Protein AF-A0A6A4XBB8-F1 (afdb_monomer_lite)

Organism: Amphibalanus amphitrite (NCBI:txid1232801)

Sequence (118 aa):
MPFYLDDILNEKKGPPPALDLSKARMPTKEDFDKVFEKVPDYKIKPGKVRPDEGRVSGALHFRSSRSERQPVQLSYPDPMPASMAGVSLDDLCSTDINWRMLTMARPRGKLEDEFFSK

Secondary structure (DSSP, 8-state):
---SSHHHHS----SPPP---TT----SHHHHHHHHTTS-----------TTS----S-----------------PPPSS-TTTTT--HHHHHTS---GGGT-S---SSHHHHHHH--

Radius of gyration: 30.42 Å; chains: 1; bounding box: 47×85×60 Å

pLDDT: mean 71.47, std 14.2, range [46.25, 90.12]

Foldseek 3Di:
DDDDVVVVPPPPPDDPPPPDCVPPDDPDPVSVVVSVVVDDPPPPDPDPDDPPPPDPPDPDPDDPDPDPCPPPPPPDPDPDDPVCPPDDPVVVVPDPDQVVVVDVDDDPDPVVVVVRRD

Structure (mmCIF, N/CA/C/O backbone):
data_AF-A0A6A4XBB8-F1
#
_entry.id   AF-A0A6A4XBB8-F1
#
loop_
_atom_site.group_PDB
_atom_site.id
_atom_site.type_symbol
_atom_site.label_atom_id
_atom_site.label_alt_id
_atom_site.label_comp_id
_atom_site.label_asym_id
_atom_site.label_entity_id
_atom_site.label_seq_id
_atom_site.pdbx_PDB_ins_code
_atom_site.Cartn_x
_atom_site.Cartn_y
_atom_site.Cartn_z
_atom_site.occupancy
_atom_site.B_iso_or_equiv
_atom_site.auth_seq_id
_atom_site.auth_comp_id
_atom_site.auth_asym_id
_atom_site.auth_atom_id
_atom_site.pdbx_PDB_model_num
ATOM 1 N N . MET A 1 1 ? -16.678 58.610 -15.875 1.00 47.16 1 MET A N 1
ATOM 2 C CA . MET A 1 1 ? -16.767 57.154 -15.644 1.00 47.16 1 MET A CA 1
ATOM 3 C C . MET A 1 1 ? -15.529 56.723 -14.865 1.00 47.16 1 MET A C 1
ATOM 5 O O . MET A 1 1 ? -14.501 56.505 -15.494 1.00 47.16 1 MET A O 1
ATOM 9 N N . PRO A 1 2 ? -15.559 56.736 -13.522 1.00 48.25 2 PRO A N 1
ATOM 10 C CA . PRO A 1 2 ? -14.352 56.641 -12.714 1.00 48.25 2 PRO A CA 1
ATOM 11 C C . PRO A 1 2 ? -14.287 55.297 -11.982 1.00 48.25 2 PRO A C 1
ATOM 13 O O . PRO A 1 2 ? -14.784 55.215 -10.876 1.00 48.25 2 PRO A O 1
ATOM 16 N N . PHE A 1 3 ? -13.685 54.268 -12.582 1.00 46.25 3 PHE A N 1
ATOM 17 C CA . PHE A 1 3 ? -13.173 53.088 -11.862 1.00 46.25 3 PHE A CA 1
ATOM 18 C C . PHE A 1 3 ? -12.044 52.478 -12.699 1.00 46.25 3 PHE A C 1
ATOM 20 O O . PHE A 1 3 ? -12.259 51.544 -13.463 1.00 46.25 3 PHE A O 1
ATOM 27 N N . TYR A 1 4 ? -10.855 53.082 -12.654 1.00 58.38 4 TYR A N 1
ATOM 28 C CA . TYR A 1 4 ? -9.662 52.491 -13.281 1.00 58.38 4 TYR A CA 1
ATOM 29 C C . TYR A 1 4 ? -8.359 52.770 -12.515 1.00 58.38 4 TYR A C 1
ATOM 31 O O . TYR A 1 4 ? -7.292 52.398 -12.985 1.00 58.38 4 TYR A O 1
ATOM 39 N N . LEU A 1 5 ? -8.423 53.406 -11.335 1.00 56.44 5 LEU A N 1
ATOM 40 C CA . LEU A 1 5 ? -7.259 53.556 -10.449 1.00 56.44 5 LEU A CA 1
ATOM 41 C C . LEU A 1 5 ? -7.283 52.578 -9.267 1.00 56.44 5 LE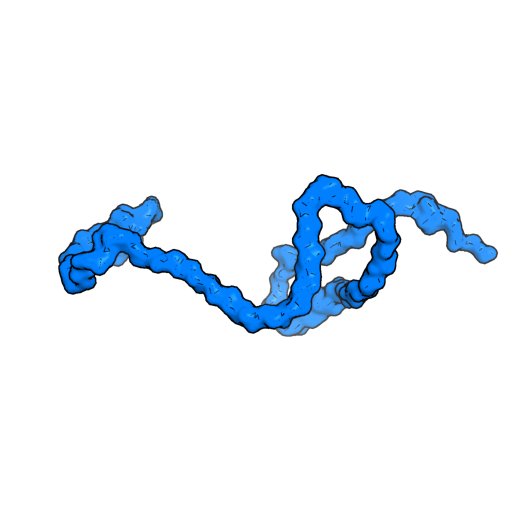U A C 1
ATOM 43 O O . LEU A 1 5 ? -6.222 52.091 -8.884 1.00 56.44 5 LEU A O 1
ATOM 47 N N . ASP A 1 6 ? -8.462 52.222 -8.751 1.00 56.31 6 ASP A N 1
ATOM 48 C CA . ASP A 1 6 ? -8.577 51.293 -7.615 1.00 56.31 6 ASP A CA 1
ATOM 49 C C . ASP A 1 6 ? -8.141 49.860 -7.968 1.00 56.31 6 ASP A C 1
ATOM 51 O O . ASP A 1 6 ? -7.604 49.151 -7.122 1.00 56.31 6 ASP A O 1
ATOM 55 N N . ASP A 1 7 ? -8.284 49.448 -9.233 1.00 54.72 7 ASP A N 1
ATOM 56 C CA . ASP A 1 7 ? -7.804 48.144 -9.722 1.00 54.72 7 ASP A CA 1
ATOM 57 C C . ASP A 1 7 ? -6.280 48.103 -9.941 1.00 54.72 7 ASP A C 1
ATOM 59 O O . ASP A 1 7 ? -5.694 47.021 -9.971 1.00 54.72 7 ASP A O 1
ATOM 63 N N . ILE A 1 8 ? -5.625 49.264 -10.078 1.00 58.12 8 ILE A N 1
ATOM 64 C CA . ILE A 1 8 ? -4.167 49.377 -10.279 1.00 58.12 8 ILE A CA 1
ATOM 65 C C . ILE A 1 8 ? -3.439 49.495 -8.931 1.00 58.12 8 ILE A C 1
ATOM 67 O O . ILE A 1 8 ? -2.315 49.014 -8.793 1.00 58.12 8 ILE A O 1
ATOM 71 N N . LEU A 1 9 ? -4.080 50.113 -7.934 1.00 57.94 9 LEU A N 1
ATOM 72 C CA . LEU A 1 9 ? -3.534 50.313 -6.587 1.00 57.94 9 LEU A CA 1
ATOM 73 C C . LEU A 1 9 ? -3.749 49.124 -5.643 1.00 57.94 9 LEU A C 1
ATOM 75 O O . LEU A 1 9 ? -3.157 49.099 -4.565 1.00 57.94 9 LEU A O 1
ATOM 79 N N . ASN A 1 10 ? -4.565 48.137 -6.019 1.00 55.91 10 ASN A N 1
ATOM 80 C CA . ASN A 1 10 ? -4.750 46.948 -5.198 1.00 55.91 10 ASN A CA 1
ATOM 81 C C . ASN A 1 10 ? -3.532 46.030 -5.371 1.00 55.91 10 ASN A C 1
ATOM 83 O O . ASN A 1 10 ? -3.418 45.299 -6.360 1.00 55.91 10 ASN A O 1
ATOM 87 N N . GLU A 1 11 ? -2.590 46.138 -4.430 1.00 59.06 11 GLU A N 1
ATOM 88 C CA . GLU A 1 11 ? -1.406 45.292 -4.307 1.00 59.06 11 GLU A CA 1
ATOM 89 C C . GLU A 1 11 ? -1.746 43.854 -4.677 1.00 59.06 11 GLU A C 1
ATOM 91 O O . GLU A 1 11 ? -2.651 43.271 -4.082 1.00 59.06 11 GLU A O 1
ATOM 96 N N . LYS A 1 12 ? -1.039 43.33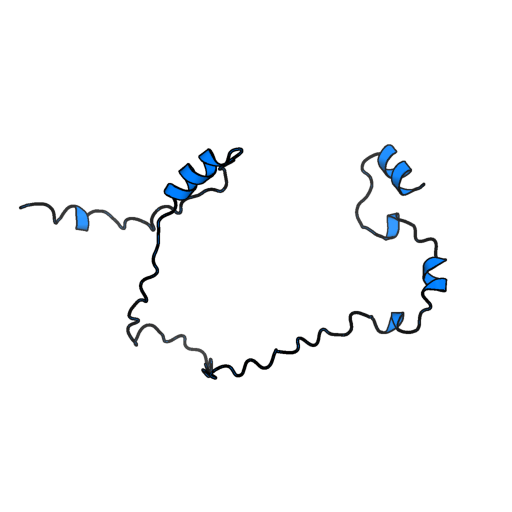4 -5.695 1.00 56.31 12 LYS A N 1
ATOM 97 C CA . LYS A 1 12 ? -0.970 41.925 -6.104 1.00 56.31 12 LYS A CA 1
ATOM 98 C C . LYS A 1 12 ? -2.029 41.088 -5.393 1.00 56.31 12 LYS A C 1
ATOM 100 O O . LYS A 1 12 ? -1.727 40.525 -4.340 1.00 56.31 12 LYS A O 1
ATOM 105 N N . LYS A 1 13 ? -3.246 40.995 -5.956 1.00 56.00 13 LYS A N 1
ATOM 106 C CA . LYS A 1 13 ? -4.181 39.937 -5.554 1.00 56.00 13 LYS A CA 1
ATOM 107 C C . LYS A 1 13 ? -3.367 38.653 -5.610 1.00 56.00 13 LYS A C 1
ATOM 109 O O . LYS A 1 13 ? -2.978 38.217 -6.696 1.00 56.00 13 LYS A O 1
ATOM 114 N N . GLY A 1 14 ? -2.999 38.150 -4.431 1.00 57.34 14 GLY A N 1
ATOM 115 C CA . GLY A 1 14 ? -2.224 36.933 -4.305 1.00 57.34 14 GLY A CA 1
ATOM 116 C C . GLY A 1 14 ? -2.934 35.837 -5.090 1.00 57.34 14 GLY A C 1
ATOM 117 O O . GLY A 1 14 ? -4.138 35.973 -5.353 1.00 57.34 14 GLY A O 1
ATOM 118 N N . PRO A 1 15 ? -2.214 34.780 -5.507 1.00 54.75 15 PRO A N 1
ATOM 119 C CA . PRO A 1 15 ? -2.850 33.652 -6.173 1.00 54.75 15 PRO A CA 1
ATOM 120 C C . PRO A 1 15 ? -4.137 33.315 -5.410 1.00 54.75 15 PRO A C 1
ATOM 122 O O . PRO A 1 15 ? -4.078 33.268 -4.175 1.00 54.75 15 PRO A O 1
ATOM 125 N N . PRO A 1 16 ? -5.292 33.223 -6.104 1.00 59.78 16 PRO A N 1
ATOM 126 C CA . PRO A 1 16 ? -6.581 33.075 -5.443 1.00 59.78 16 PRO A CA 1
ATOM 127 C C . PRO A 1 16 ? -6.436 31.967 -4.404 1.00 59.78 16 PRO A C 1
ATOM 129 O O . PRO A 1 16 ? -5.855 30.931 -4.747 1.00 59.78 16 PRO A O 1
ATOM 132 N N . PRO A 1 17 ? -6.845 32.207 -3.142 1.00 66.81 17 PRO A N 1
ATOM 133 C CA . PRO A 1 17 ? -6.605 31.263 -2.064 1.00 66.81 17 PRO A CA 1
ATOM 134 C C . PRO A 1 17 ? -7.104 29.906 -2.537 1.00 66.81 17 PRO A C 1
ATOM 136 O O . PRO A 1 17 ? -8.276 29.765 -2.891 1.00 66.81 17 PRO A O 1
ATOM 139 N N . ALA A 1 18 ? -6.180 28.949 -2.654 1.00 68.62 18 ALA A N 1
ATOM 140 C CA . ALA A 1 18 ? -6.523 27.617 -3.111 1.00 68.62 18 ALA A CA 1
ATOM 141 C C . ALA A 1 18 ? -7.650 27.108 -2.212 1.00 68.62 18 ALA A C 1
ATOM 143 O O . ALA A 1 18 ? -7.565 27.240 -0.989 1.00 68.62 18 ALA A O 1
ATOM 144 N N . LEU A 1 19 ? -8.723 26.595 -2.816 1.00 76.56 19 LEU A N 1
ATOM 145 C CA . LEU A 1 19 ? -9.835 26.042 -2.058 1.00 76.56 19 LEU A CA 1
ATOM 146 C C . LEU A 1 19 ? -9.308 24.854 -1.240 1.00 76.56 19 LEU A C 1
ATOM 148 O O . LEU A 1 19 ? -9.077 23.774 -1.781 1.00 76.56 19 LEU A O 1
ATOM 152 N N . ASP A 1 20 ? -9.072 25.079 0.051 1.00 79.69 20 ASP A N 1
ATOM 153 C CA . ASP A 1 20 ? -8.548 24.066 0.961 1.00 79.69 20 ASP A CA 1
ATOM 154 C C . ASP A 1 20 ? -9.698 23.212 1.502 1.00 79.69 20 ASP A C 1
ATOM 156 O O . ASP A 1 20 ? -10.498 23.645 2.334 1.00 79.69 20 ASP A O 1
ATOM 160 N N . LEU A 1 21 ? -9.779 21.979 1.002 1.00 80.25 21 LEU A N 1
ATOM 161 C CA . LEU A 1 21 ? -10.783 20.991 1.394 1.00 80.25 21 LEU A CA 1
ATOM 162 C C . LEU A 1 21 ? -10.258 19.985 2.432 1.00 80.25 21 LEU A C 1
ATOM 164 O O . LEU A 1 21 ? -10.976 19.053 2.787 1.00 80.25 21 LEU A O 1
ATOM 168 N N . SER A 1 22 ? -9.036 20.158 2.953 1.00 78.38 22 SER A N 1
ATOM 169 C CA . SER A 1 22 ? -8.367 19.178 3.833 1.00 78.38 22 SER A CA 1
ATO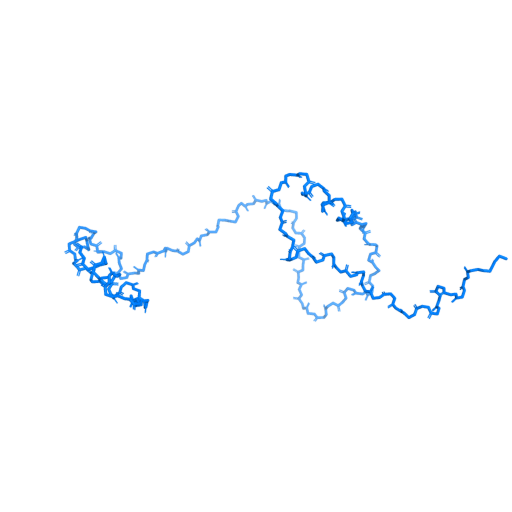M 170 C C . SER A 1 22 ? -9.130 18.849 5.123 1.00 78.38 22 SER A C 1
ATOM 172 O O . SER A 1 22 ? -8.981 17.760 5.674 1.00 78.38 22 SER A O 1
ATOM 174 N N . LYS A 1 23 ? -9.970 19.773 5.601 1.00 79.75 23 LYS A N 1
ATOM 175 C CA . LYS A 1 23 ? -10.786 19.619 6.819 1.00 79.75 23 LYS A CA 1
ATOM 176 C C . LYS A 1 23 ? -12.263 19.323 6.533 1.00 79.75 23 LYS A C 1
ATOM 178 O O . LYS A 1 23 ? -13.044 19.198 7.476 1.00 79.75 23 LYS A O 1
ATOM 183 N N . ALA A 1 24 ? -12.668 19.234 5.265 1.00 77.38 24 ALA A N 1
ATOM 184 C CA . ALA A 1 24 ? -14.058 18.989 4.898 1.00 77.38 24 ALA A CA 1
ATOM 185 C C . ALA A 1 24 ? -14.412 17.507 5.101 1.00 77.38 24 ALA A C 1
ATOM 187 O O . ALA A 1 24 ? -13.803 16.618 4.509 1.00 77.38 24 ALA A O 1
ATOM 188 N N . ARG A 1 25 ? -15.415 17.232 5.941 1.00 75.69 25 ARG A N 1
ATOM 189 C CA . ARG A 1 25 ? -15.953 15.885 6.173 1.00 75.69 25 ARG A CA 1
ATOM 190 C C . ARG A 1 25 ? -17.356 15.827 5.579 1.00 75.69 25 ARG A C 1
ATOM 192 O O . ARG A 1 25 ? -18.209 16.602 5.995 1.00 75.69 25 ARG A O 1
ATOM 199 N N . MET A 1 26 ? -17.582 14.941 4.611 1.00 79.12 26 MET A N 1
ATOM 200 C CA . MET A 1 26 ? -18.837 14.887 3.851 1.00 79.12 26 MET A CA 1
ATOM 201 C C . MET A 1 26 ? -19.491 13.512 4.010 1.00 79.12 26 MET A C 1
ATOM 203 O O . MET A 1 26 ? -19.067 12.563 3.353 1.00 79.12 26 MET A O 1
ATOM 207 N N . PRO A 1 27 ? -20.457 13.365 4.934 1.00 80.12 27 PRO A N 1
ATOM 208 C CA . PRO A 1 27 ? -21.121 12.089 5.178 1.00 80.12 27 PRO A CA 1
ATOM 209 C C . PRO A 1 27 ? -22.244 11.793 4.174 1.00 80.12 27 PRO A C 1
ATOM 211 O O . PRO A 1 27 ? -22.583 10.628 3.984 1.00 80.12 27 PRO A O 1
ATOM 214 N N . THR A 1 28 ? -22.821 12.814 3.532 1.00 87.94 28 THR A N 1
ATOM 215 C CA . THR A 1 28 ? -23.941 12.656 2.593 1.00 87.94 28 THR A CA 1
ATOM 216 C C . THR A 1 28 ? -23.589 13.158 1.192 1.00 87.94 28 THR A C 1
ATOM 218 O O . THR A 1 28 ? -22.713 14.004 1.012 1.00 87.94 28 THR A O 1
ATOM 221 N N . LYS A 1 29 ? -24.279 12.630 0.174 1.00 86.12 29 LYS A N 1
ATOM 222 C CA . LYS A 1 29 ? -24.067 13.002 -1.235 1.00 86.12 29 LYS A CA 1
ATOM 223 C C . LYS A 1 29 ? -24.441 14.464 -1.519 1.00 86.12 29 LYS A C 1
ATOM 225 O O . LYS A 1 29 ? -23.796 15.121 -2.322 1.00 86.12 29 LYS A O 1
ATOM 230 N N . GLU A 1 30 ? -25.427 14.985 -0.804 1.00 86.12 30 GLU A N 1
ATOM 231 C CA . GLU A 1 30 ? -25.863 16.380 -0.910 1.00 86.12 30 GLU A CA 1
ATOM 232 C C . GLU A 1 30 ? -24.802 17.358 -0.390 1.00 86.12 30 GLU A C 1
ATOM 234 O O . GLU A 1 30 ? -24.673 18.470 -0.900 1.00 86.12 30 GLU A O 1
ATOM 239 N N . ASP A 1 31 ? -24.015 16.948 0.609 1.00 83.06 31 ASP A N 1
ATOM 240 C CA . ASP A 1 31 ? -22.887 17.744 1.096 1.00 83.06 31 ASP A CA 1
ATOM 241 C C . ASP A 1 31 ? -21.748 17.780 0.070 1.00 83.06 31 ASP A C 1
ATOM 243 O O . ASP A 1 31 ? -21.106 18.820 -0.094 1.00 83.06 31 ASP A O 1
ATOM 247 N N . PHE A 1 32 ? -21.546 16.677 -0.663 1.00 86.75 32 PHE A N 1
ATOM 248 C CA . PHE A 1 32 ? -20.574 16.602 -1.752 1.00 86.75 32 PHE A CA 1
ATOM 249 C C . PHE A 1 32 ? -20.892 17.587 -2.874 1.00 86.75 32 PHE A C 1
ATOM 251 O O . PHE A 1 32 ? -20.013 18.363 -3.253 1.00 86.75 32 PHE A O 1
ATOM 258 N N . ASP A 1 33 ? -22.138 17.615 -3.347 1.00 86.94 33 ASP A N 1
ATOM 259 C CA . ASP A 1 33 ? -22.539 18.487 -4.455 1.00 86.94 33 ASP A CA 1
ATOM 260 C C . ASP A 1 33 ? -22.344 19.976 -4.098 1.00 86.94 33 ASP A C 1
ATOM 262 O O . ASP A 1 33 ? -21.776 20.737 -4.881 1.00 86.94 33 ASP A O 1
ATOM 266 N N . LYS A 1 34 ? -22.656 20.380 -2.857 1.00 84.50 34 LYS A N 1
ATOM 267 C CA . LYS A 1 34 ? -22.442 21.759 -2.360 1.00 84.50 34 LYS A CA 1
ATOM 268 C C . LYS A 1 34 ? -20.972 22.176 -2.278 1.00 84.50 34 LYS A C 1
ATOM 270 O O . LYS A 1 34 ? -20.654 23.363 -2.363 1.00 84.50 34 LYS A O 1
ATOM 275 N N . VAL A 1 35 ? -20.066 21.237 -2.004 1.00 85.06 35 VAL A N 1
ATOM 276 C CA . VAL A 1 35 ? -18.620 21.513 -1.984 1.00 85.06 35 VAL A CA 1
ATOM 277 C C . VAL A 1 35 ? -18.057 21.494 -3.397 1.00 85.06 35 VAL A C 1
ATOM 279 O O . VAL A 1 35 ? -17.198 22.314 -3.715 1.00 85.06 35 VAL A O 1
ATOM 282 N N . PHE A 1 36 ? -18.574 20.615 -4.251 1.00 83.31 36 PHE A N 1
ATOM 283 C CA . PHE A 1 36 ? -18.197 20.528 -5.652 1.00 83.31 36 PHE A CA 1
ATOM 284 C C . PHE A 1 36 ? -18.546 21.808 -6.421 1.00 83.31 36 PHE A C 1
ATOM 286 O O . PHE A 1 36 ? -17.714 22.305 -7.170 1.00 83.31 36 PHE A O 1
ATOM 293 N N . GLU A 1 37 ? -19.695 22.429 -6.145 1.00 84.75 37 GLU A N 1
ATOM 294 C CA . GLU A 1 37 ? -20.075 23.737 -6.710 1.00 84.75 37 GLU A CA 1
ATOM 295 C C . GLU A 1 37 ? -19.094 24.874 -6.376 1.00 84.75 37 GLU A C 1
ATOM 297 O O . GLU A 1 37 ? -19.029 25.876 -7.089 1.00 84.75 37 GLU A O 1
ATOM 302 N N . LYS A 1 38 ? -18.311 24.742 -5.296 1.00 81.06 38 LYS A N 1
ATOM 303 C CA . LYS A 1 38 ? -17.286 25.731 -4.922 1.00 81.06 38 LYS A CA 1
ATOM 304 C C . LYS A 1 38 ? -15.988 25.553 -5.702 1.00 81.06 38 LYS A C 1
ATOM 306 O O . LYS A 1 38 ? -15.143 26.449 -5.661 1.00 81.06 38 LYS A O 1
ATOM 311 N N . VAL A 1 39 ? -15.797 24.412 -6.367 1.00 80.12 39 VAL A N 1
ATOM 312 C CA . VAL A 1 39 ? -14.604 24.136 -7.167 1.00 80.12 39 VAL A CA 1
ATOM 313 C C . VAL A 1 39 ? -14.681 24.973 -8.447 1.00 80.12 39 VAL A C 1
ATOM 315 O O . VAL A 1 39 ? -15.620 24.814 -9.223 1.00 80.12 39 VAL A O 1
ATOM 318 N N . PRO A 1 40 ? -13.718 25.875 -8.704 1.00 76.94 40 PRO A N 1
ATOM 319 C CA . PRO A 1 40 ? -13.751 26.689 -9.911 1.00 76.94 40 PRO A CA 1
ATOM 320 C C . PRO A 1 40 ? -13.506 25.840 -11.166 1.00 76.94 40 PRO A C 1
ATOM 322 O O . PRO A 1 40 ? -12.499 25.134 -11.255 1.00 76.94 40 PRO A O 1
ATOM 325 N N . ASP A 1 41 ? -14.364 25.988 -12.177 1.00 68.19 41 ASP A N 1
ATOM 326 C CA . ASP A 1 41 ? -14.201 25.360 -13.494 1.00 68.19 41 ASP A CA 1
ATOM 327 C C . ASP A 1 41 ? -13.072 26.029 -14.302 1.00 68.19 41 ASP A C 1
ATOM 329 O O . ASP A 1 41 ? -13.296 26.816 -15.231 1.00 68.19 41 ASP A O 1
ATOM 333 N N . TYR A 1 42 ? -11.814 25.722 -13.974 1.00 62.25 42 TYR A N 1
ATOM 334 C CA . TYR A 1 42 ? -10.676 26.157 -14.784 1.00 62.25 42 TYR A CA 1
ATOM 335 C C . TYR A 1 42 ? -10.588 25.332 -16.071 1.00 62.25 42 TYR A C 1
ATOM 337 O O . TYR A 1 42 ? -9.870 24.338 -16.176 1.00 62.25 42 TYR A O 1
ATOM 345 N N . LYS A 1 43 ? -11.276 25.802 -17.115 1.00 60.16 43 LYS A N 1
ATOM 346 C CA . LYS A 1 43 ? -10.962 25.415 -18.494 1.00 60.16 43 LYS A CA 1
ATOM 347 C C . LYS A 1 43 ? -9.595 26.000 -18.831 1.00 60.16 43 LYS A C 1
ATOM 349 O O . LYS A 1 43 ? -9.490 27.188 -19.137 1.00 60.16 43 LYS A O 1
ATOM 354 N N . ILE A 1 44 ? -8.549 25.178 -18.733 1.00 65.38 44 ILE A N 1
ATOM 355 C CA . ILE A 1 44 ? -7.181 25.544 -19.111 1.00 65.38 44 ILE A CA 1
ATOM 356 C C . ILE A 1 44 ? -7.222 26.036 -20.561 1.00 65.38 44 ILE A C 1
ATOM 358 O O . ILE A 1 44 ? -7.341 25.250 -21.500 1.00 65.38 44 ILE A O 1
ATOM 362 N N . LYS A 1 45 ? -7.166 27.357 -20.752 1.00 63.25 45 LYS A N 1
ATOM 363 C CA . LYS A 1 45 ? -6.983 27.934 -22.080 1.00 63.25 45 LYS A CA 1
ATOM 364 C C . LYS A 1 45 ? -5.530 27.659 -22.461 1.00 63.25 45 LYS A C 1
ATOM 366 O O . LYS A 1 45 ? -4.652 28.054 -21.694 1.00 63.25 45 LYS A O 1
ATOM 371 N N . PRO A 1 46 ? -5.250 26.993 -23.592 1.00 59.41 46 PRO A N 1
ATOM 372 C CA . PRO A 1 46 ? -3.879 26.791 -24.036 1.00 59.41 46 PRO A CA 1
ATOM 373 C C . PRO A 1 46 ? -3.217 28.164 -24.199 1.00 59.41 46 PRO A C 1
ATOM 375 O O . PRO A 1 46 ? -3.596 28.958 -25.061 1.00 59.41 46 PRO A O 1
ATOM 378 N N . GLY A 1 47 ? -2.285 28.477 -23.297 1.00 56.44 47 GLY A N 1
ATOM 379 C CA . GLY A 1 47 ? -1.569 29.744 -23.287 1.00 56.44 47 GLY A CA 1
ATOM 380 C C . GLY A 1 47 ? -0.699 29.858 -24.533 1.00 56.44 47 GLY A C 1
ATOM 381 O O . GLY A 1 47 ? 0.036 28.934 -24.875 1.00 56.44 47 GLY A O 1
ATOM 382 N N . LYS A 1 48 ? -0.782 30.993 -25.230 1.00 60.97 48 LYS A N 1
ATOM 383 C CA . LYS A 1 48 ? 0.097 31.304 -26.360 1.00 60.97 48 LYS A CA 1
ATOM 384 C C . LYS A 1 48 ? 1.482 31.639 -25.797 1.00 60.97 48 LYS A C 1
ATOM 386 O O . LYS A 1 48 ? 1.739 32.777 -25.419 1.00 60.97 48 LYS A O 1
ATOM 391 N N . VAL A 1 49 ? 2.339 30.628 -25.678 1.00 55.56 49 VAL A N 1
ATOM 392 C CA . VAL A 1 49 ? 3.706 30.779 -25.164 1.00 55.56 49 VAL A CA 1
ATOM 393 C C . VAL A 1 49 ? 4.501 31.660 -26.134 1.00 55.56 49 VAL A C 1
ATOM 395 O O . VAL A 1 49 ? 4.592 31.348 -27.323 1.00 55.56 49 VAL A O 1
ATOM 398 N N . ARG A 1 50 ? 5.043 32.787 -25.650 1.00 60.16 50 ARG A N 1
ATOM 399 C CA . ARG A 1 50 ? 5.990 33.605 -26.421 1.00 60.16 50 ARG A CA 1
ATOM 400 C C . ARG A 1 50 ? 7.338 32.869 -26.492 1.00 60.16 50 ARG A C 1
ATOM 402 O O . ARG A 1 50 ? 7.769 32.317 -25.485 1.00 60.16 50 ARG A O 1
ATOM 409 N N . PRO A 1 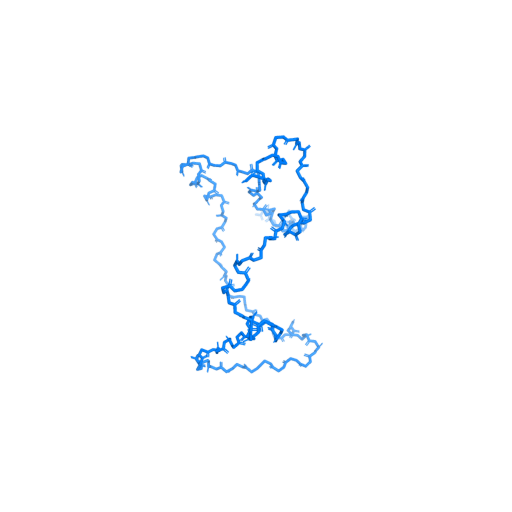51 ? 8.016 32.863 -27.651 1.00 57.22 51 PRO A N 1
ATOM 410 C CA . PRO A 1 51 ? 9.172 31.997 -27.895 1.00 57.22 51 PRO A CA 1
ATOM 411 C C . PRO A 1 51 ? 10.432 32.325 -27.071 1.00 57.22 51 PRO A C 1
ATOM 413 O O . PRO A 1 51 ? 11.365 31.529 -27.087 1.00 57.22 51 PRO A O 1
ATOM 416 N N . ASP A 1 52 ? 10.477 33.450 -26.350 1.00 56.34 52 ASP A N 1
ATOM 417 C CA . ASP A 1 52 ? 11.675 33.886 -25.609 1.00 56.34 52 ASP A CA 1
ATOM 418 C C . ASP A 1 52 ? 11.779 33.349 -24.170 1.00 56.34 52 ASP A C 1
ATOM 420 O O . ASP A 1 52 ? 12.855 33.365 -23.581 1.00 56.34 52 ASP A O 1
ATOM 424 N N . GLU A 1 53 ? 10.696 32.827 -23.590 1.00 49.53 53 GLU A N 1
ATOM 425 C CA . GLU A 1 53 ? 10.663 32.436 -22.166 1.00 49.53 53 GLU A CA 1
ATOM 426 C C . GLU A 1 53 ? 11.015 30.951 -21.931 1.00 49.53 53 GLU A C 1
ATOM 428 O O . GLU A 1 53 ? 11.066 30.472 -20.803 1.00 49.53 53 GLU A O 1
ATOM 433 N N . GLY A 1 54 ? 11.278 30.204 -23.009 1.00 52.78 54 GLY A N 1
ATOM 434 C CA . GLY A 1 54 ? 11.487 28.752 -22.994 1.00 52.78 54 GLY A CA 1
ATOM 435 C C . GLY A 1 54 ? 12.944 28.287 -22.984 1.00 52.78 54 GLY A C 1
ATOM 436 O O . GLY A 1 54 ? 13.201 27.123 -23.291 1.00 52.78 54 GLY A O 1
ATOM 437 N N . ARG A 1 55 ? 13.923 29.152 -22.691 1.00 47.12 55 ARG A N 1
ATOM 438 C CA . ARG A 1 55 ? 15.333 28.731 -22.634 1.00 47.12 55 ARG A CA 1
ATOM 439 C C . ARG A 1 55 ? 15.712 28.245 -21.239 1.00 47.12 55 ARG A C 1
ATOM 441 O O . ARG A 1 55 ? 16.366 28.945 -20.474 1.00 47.12 55 ARG A O 1
ATOM 448 N N . VAL A 1 56 ? 15.372 26.993 -20.946 1.00 47.44 56 VAL A N 1
ATOM 449 C CA . VAL A 1 56 ? 16.128 26.212 -19.961 1.00 47.44 56 VAL A CA 1
ATOM 450 C C . VAL A 1 56 ? 17.462 25.857 -20.618 1.00 47.44 56 VAL A C 1
ATOM 452 O O . VAL A 1 56 ? 17.512 25.076 -21.566 1.00 47.44 56 VAL A O 1
ATOM 455 N N . SER A 1 57 ? 18.544 26.490 -20.164 1.00 51.00 57 SER A N 1
ATOM 456 C CA . SER A 1 57 ? 19.900 26.139 -20.587 1.00 51.00 57 SER A CA 1
ATOM 457 C C . SER A 1 57 ? 20.265 24.781 -19.989 1.00 51.00 57 SER A C 1
ATOM 459 O O . SER A 1 57 ? 20.474 24.647 -18.787 1.00 51.00 57 SER A O 1
ATOM 461 N N . GLY A 1 58 ? 20.278 23.763 -20.839 1.00 50.22 58 GLY A N 1
ATOM 462 C CA . GLY A 1 58 ? 20.622 22.387 -20.508 1.00 50.22 58 GLY A CA 1
ATOM 463 C C . GLY A 1 58 ? 20.213 21.508 -21.679 1.00 50.22 58 GLY A C 1
ATOM 464 O O . GLY A 1 58 ? 19.073 21.581 -22.126 1.00 50.22 58 GLY A O 1
ATOM 465 N N . ALA A 1 59 ? 21.150 20.738 -22.230 1.00 51.94 59 ALA A N 1
ATOM 466 C CA . ALA A 1 59 ? 20.967 19.955 -23.449 1.00 51.94 59 ALA A CA 1
ATOM 467 C C . ALA A 1 59 ? 19.923 18.831 -23.278 1.00 51.94 59 ALA A C 1
ATOM 469 O O . ALA A 1 59 ? 20.263 17.660 -23.132 1.00 51.94 59 ALA A O 1
ATOM 470 N N . LEU A 1 60 ? 18.638 19.177 -23.315 1.00 53.06 60 LEU A N 1
ATOM 471 C CA . LEU A 1 60 ? 17.538 18.226 -23.380 1.00 53.06 60 LEU A CA 1
ATOM 472 C C . LEU A 1 60 ? 17.070 18.126 -24.828 1.00 53.06 60 LEU A C 1
ATOM 474 O O . LEU A 1 60 ? 16.350 18.976 -25.349 1.00 53.06 60 LEU A O 1
ATOM 478 N N . HIS A 1 61 ? 17.505 17.058 -25.486 1.00 51.09 61 HIS A N 1
ATOM 479 C CA . HIS A 1 61 ? 17.032 16.676 -26.807 1.00 51.09 61 HIS A CA 1
ATOM 480 C C . HIS A 1 61 ? 15.585 16.177 -26.699 1.00 51.09 61 HIS A C 1
ATOM 482 O O . HIS A 1 61 ? 15.341 14.979 -26.564 1.00 51.09 61 HIS A O 1
ATOM 488 N N . PHE A 1 62 ? 14.605 17.078 -26.765 1.00 51.91 62 PHE A N 1
ATOM 489 C CA . PHE A 1 62 ? 13.208 16.678 -26.918 1.00 51.91 62 PHE A CA 1
ATOM 490 C C . PHE A 1 62 ? 12.957 16.243 -28.364 1.00 51.91 62 PHE A C 1
ATOM 492 O O . PHE A 1 62 ? 12.693 17.057 -29.247 1.00 51.91 62 PHE A O 1
ATOM 499 N N . ARG A 1 63 ? 13.046 14.932 -28.616 1.00 52.56 63 ARG A N 1
ATOM 500 C CA . ARG A 1 63 ? 12.524 14.325 -29.845 1.00 52.56 63 ARG A CA 1
ATOM 501 C C . ARG A 1 63 ? 11.027 14.087 -29.669 1.00 52.56 63 ARG A C 1
ATOM 503 O O . ARG A 1 63 ? 10.627 13.234 -28.883 1.00 52.56 63 ARG A O 1
ATOM 510 N N . SER A 1 64 ? 10.198 14.803 -30.420 1.00 60.88 64 SER A N 1
ATOM 511 C CA . SER A 1 64 ? 8.790 14.450 -30.599 1.00 60.88 64 SER A CA 1
ATOM 512 C C . SER A 1 64 ? 8.681 13.270 -31.569 1.00 60.88 64 SER A C 1
ATOM 514 O O . SER A 1 64 ? 8.419 13.434 -32.759 1.00 60.88 64 SER A O 1
ATOM 516 N N . SER A 1 65 ? 8.892 12.046 -31.080 1.00 47.03 65 SER A N 1
ATOM 517 C CA . SER A 1 65 ? 8.470 10.869 -31.838 1.00 47.03 65 SER A CA 1
ATOM 518 C C . SER A 1 65 ? 6.958 10.723 -31.685 1.00 47.03 65 SER A C 1
ATOM 520 O O . SER A 1 65 ? 6.424 10.510 -30.597 1.00 47.03 65 SER A O 1
ATOM 522 N N . ARG A 1 66 ? 6.240 10.867 -32.803 1.00 54.22 66 ARG A N 1
ATOM 523 C CA . ARG A 1 66 ? 4.872 10.366 -32.947 1.00 54.22 66 ARG A CA 1
ATOM 524 C C . ARG A 1 66 ? 4.911 8.897 -32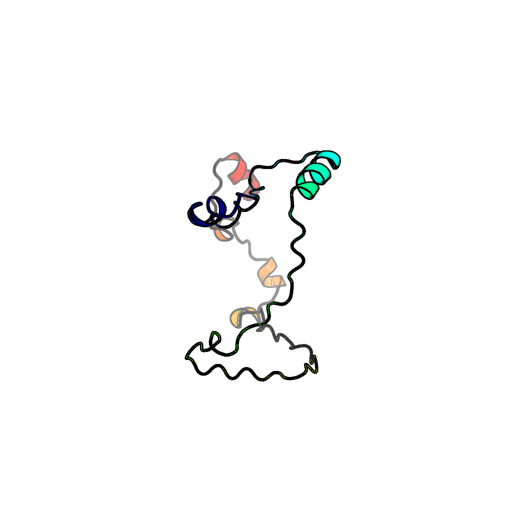.535 1.00 54.22 66 ARG A C 1
ATOM 526 O O . ARG A 1 66 ? 5.498 8.074 -33.224 1.00 54.22 66 ARG A O 1
ATOM 533 N N . SER A 1 67 ? 4.373 8.637 -31.352 1.00 51.31 67 SER A N 1
ATOM 534 C CA . SER A 1 67 ? 4.411 7.357 -30.664 1.00 51.31 67 SER A CA 1
ATOM 535 C C . SER A 1 67 ? 3.772 6.268 -31.529 1.00 51.31 67 SER A C 1
ATOM 537 O O . SER A 1 67 ? 2.552 6.121 -31.556 1.00 51.31 67 SER A O 1
ATOM 539 N N . GLU A 1 68 ? 4.598 5.467 -32.201 1.00 57.16 68 GLU A N 1
ATOM 540 C CA . GLU A 1 68 ? 4.327 4.036 -32.233 1.00 57.16 68 GLU A CA 1
ATOM 541 C C . GLU A 1 68 ? 4.415 3.589 -30.778 1.00 57.16 68 GLU A C 1
ATOM 543 O O . GLU A 1 68 ? 5.489 3.540 -30.177 1.00 57.16 68 GLU A O 1
ATOM 548 N N . ARG A 1 69 ? 3.249 3.385 -30.162 1.00 56.53 69 ARG A N 1
ATOM 549 C CA . ARG A 1 69 ? 3.130 2.766 -28.846 1.00 56.53 69 ARG A CA 1
ATOM 550 C C . ARG A 1 69 ? 3.535 1.303 -28.993 1.00 56.53 69 ARG A C 1
ATOM 552 O O . ARG A 1 69 ? 2.685 0.421 -28.938 1.00 56.53 69 ARG A O 1
ATOM 559 N N . GLN A 1 70 ? 4.823 1.031 -29.191 1.00 59.00 70 GLN A N 1
ATOM 560 C CA . GLN A 1 70 ? 5.334 -0.232 -28.693 1.00 59.00 70 GLN A CA 1
ATOM 561 C C . GLN A 1 70 ? 5.059 -0.201 -27.190 1.00 59.00 70 GLN A C 1
ATOM 563 O O . GLN A 1 70 ? 5.438 0.782 -26.539 1.00 59.00 70 GLN A O 1
ATOM 568 N N . PRO A 1 71 ? 4.325 -1.181 -26.635 1.00 56.69 71 PRO A N 1
ATOM 569 C CA . PRO A 1 71 ? 4.241 -1.293 -25.196 1.00 56.69 71 PRO A CA 1
ATOM 570 C C . PRO A 1 71 ? 5.685 -1.378 -24.731 1.00 56.69 71 PRO A C 1
ATOM 572 O O . PRO A 1 71 ? 6.409 -2.292 -25.124 1.00 56.69 71 PRO A O 1
ATOM 575 N N . VAL A 1 72 ? 6.128 -0.371 -23.979 1.00 61.59 72 VAL A N 1
ATOM 576 C CA . VAL A 1 72 ? 7.387 -0.458 -23.257 1.00 61.59 72 VAL A CA 1
ATOM 577 C C . VAL A 1 72 ? 7.197 -1.685 -22.382 1.00 61.59 72 VAL A C 1
ATOM 579 O O . VAL A 1 72 ? 6.439 -1.638 -21.413 1.00 61.59 72 VAL A O 1
ATOM 582 N N . GLN A 1 73 ? 7.762 -2.817 -22.802 1.00 63.53 73 GLN A N 1
ATOM 583 C CA . GLN A 1 73 ? 7.819 -4.007 -21.980 1.00 63.53 73 GLN A CA 1
ATOM 584 C C . GLN A 1 73 ? 8.697 -3.592 -20.813 1.00 63.53 73 GLN A C 1
ATOM 586 O O . GLN A 1 73 ? 9.922 -3.564 -20.912 1.00 63.53 73 GLN A O 1
ATOM 591 N N . LEU A 1 74 ? 8.049 -3.146 -19.740 1.00 63.53 74 LEU A N 1
ATOM 592 C CA . LEU A 1 74 ? 8.660 -2.989 -18.438 1.00 63.53 74 LEU A CA 1
ATOM 593 C C . LEU A 1 74 ? 9.100 -4.395 -18.043 1.00 63.53 74 LEU A C 1
ATOM 595 O O . LEU A 1 74 ? 8.339 -5.165 -17.465 1.00 63.53 74 LEU A O 1
ATOM 599 N N . SER A 1 75 ? 10.310 -4.756 -18.467 1.00 75.88 75 SER A N 1
ATOM 600 C CA . SER A 1 75 ? 10.989 -5.954 -18.017 1.00 75.88 75 SER A CA 1
ATOM 601 C C . SER A 1 75 ? 11.354 -5.679 -16.574 1.00 75.88 75 SER A C 1
ATOM 603 O O . SER A 1 75 ? 12.393 -5.084 -16.285 1.00 75.88 75 SER A O 1
ATOM 605 N N . TYR A 1 76 ? 10.451 -6.037 -15.667 1.00 80.00 76 TYR A N 1
ATOM 606 C CA . TYR A 1 76 ? 10.796 -6.073 -14.263 1.00 80.00 76 TYR A CA 1
ATOM 607 C C . TYR A 1 76 ? 11.987 -7.021 -14.111 1.00 80.00 76 TYR A C 1
ATOM 609 O O . TYR A 1 76 ? 12.009 -8.074 -14.759 1.00 80.00 76 TYR A O 1
ATOM 617 N N . PRO A 1 77 ? 13.002 -6.641 -13.321 1.00 81.25 77 PRO A N 1
ATOM 618 C CA . PRO A 1 77 ? 14.011 -7.605 -12.930 1.00 81.25 77 PRO A CA 1
ATOM 619 C C . PRO A 1 77 ? 13.305 -8.783 -12.259 1.00 81.25 77 PRO A C 1
ATOM 621 O O . PRO A 1 77 ? 12.256 -8.604 -11.633 1.00 81.25 77 PRO A O 1
ATOM 624 N N . ASP A 1 78 ? 13.874 -9.973 -12.421 1.00 81.50 78 ASP A N 1
ATOM 625 C CA . ASP A 1 78 ? 13.376 -11.164 -11.745 1.00 81.50 78 ASP A CA 1
ATOM 626 C C . ASP A 1 78 ? 13.215 -10.854 -10.244 1.00 81.50 78 ASP A C 1
ATOM 628 O O . ASP A 1 78 ? 14.188 -10.439 -9.602 1.00 81.50 78 ASP A O 1
ATOM 632 N N . PRO A 1 79 ? 11.996 -10.969 -9.679 1.00 85.62 79 PRO A N 1
ATOM 633 C CA . PRO A 1 79 ? 11.771 -10.706 -8.264 1.00 85.62 79 PRO A CA 1
ATOM 634 C C . PRO A 1 79 ? 12.458 -11.741 -7.364 1.00 85.62 79 PRO A C 1
ATOM 636 O O . PRO A 1 79 ? 12.514 -11.542 -6.149 1.00 85.62 79 PRO A O 1
ATOM 639 N N . MET A 1 80 ? 12.955 -12.845 -7.929 1.00 85.19 80 MET A N 1
ATOM 640 C CA . MET A 1 80 ? 13.606 -13.908 -7.186 1.00 85.19 80 MET A CA 1
ATOM 641 C C . MET A 1 80 ? 15.093 -13.595 -6.955 1.00 85.19 80 MET A C 1
ATOM 643 O O . MET A 1 80 ? 15.874 -13.514 -7.906 1.00 85.19 80 MET A O 1
ATOM 647 N N . PRO A 1 81 ? 15.542 -13.450 -5.696 1.00 88.81 81 PRO A N 1
ATOM 648 C CA . PRO A 1 81 ? 16.964 -13.323 -5.415 1.00 88.81 81 PRO A CA 1
ATOM 649 C C . PRO A 1 81 ? 17.693 -14.620 -5.788 1.00 88.81 81 PRO A C 1
ATOM 651 O O . PRO A 1 81 ? 17.189 -15.719 -5.560 1.00 88.81 81 PRO A O 1
ATOM 654 N N . ALA A 1 82 ? 18.921 -14.499 -6.302 1.00 87.88 82 ALA A N 1
ATOM 655 C CA . ALA A 1 82 ? 19.710 -15.637 -6.787 1.00 87.88 82 ALA A CA 1
ATOM 656 C C . ALA A 1 82 ? 19.911 -16.748 -5.735 1.00 87.88 82 ALA A C 1
ATOM 658 O O . ALA A 1 82 ? 20.021 -17.919 -6.085 1.00 87.88 82 ALA A O 1
ATOM 659 N N . SER A 1 83 ? 19.919 -16.397 -4.446 1.00 86.50 83 SER A N 1
ATOM 660 C CA . SER A 1 83 ? 20.022 -17.350 -3.336 1.00 86.50 83 SER A CA 1
ATOM 661 C C . SER A 1 83 ? 18.787 -18.240 -3.159 1.00 86.50 83 SER A C 1
ATOM 663 O O . SER A 1 83 ? 18.902 -19.303 -2.559 1.00 86.50 83 SER A O 1
ATOM 665 N N . MET A 1 84 ? 17.619 -17.826 -3.659 1.00 87.12 84 MET A N 1
ATOM 666 C CA . MET A 1 84 ? 16.359 -18.566 -3.525 1.00 87.12 84 MET A CA 1
ATOM 667 C C . MET A 1 84 ? 15.999 -19.390 -4.767 1.00 87.12 84 MET A C 1
ATOM 669 O O . MET A 1 84 ? 15.093 -20.213 -4.694 1.00 87.12 84 MET A O 1
ATOM 673 N N . ALA A 1 85 ? 16.727 -19.229 -5.878 1.00 87.62 85 ALA A N 1
ATOM 674 C CA . ALA A 1 85 ? 16.401 -19.852 -7.165 1.00 87.62 85 ALA A CA 1
ATOM 675 C C . ALA A 1 85 ? 16.405 -21.393 -7.171 1.00 87.62 85 ALA A C 1
ATOM 677 O O . ALA A 1 85 ? 15.813 -22.001 -8.059 1.00 87.62 85 ALA A O 1
ATOM 678 N N . GLY A 1 86 ? 17.064 -22.031 -6.199 1.00 89.00 86 GLY A N 1
ATOM 679 C CA . GLY A 1 86 ? 17.163 -23.491 -6.084 1.00 89.00 86 GLY A CA 1
ATOM 680 C C . GLY A 1 86 ? 16.597 -24.072 -4.790 1.00 89.00 86 GLY A C 1
ATOM 681 O O . GLY A 1 86 ? 16.872 -25.230 -4.488 1.00 89.00 86 GLY A O 1
ATOM 682 N N . VAL A 1 87 ? 15.869 -23.283 -3.995 1.00 87.94 87 VAL A N 1
ATOM 683 C CA . VAL A 1 87 ? 15.355 -23.732 -2.694 1.00 87.94 87 VAL A CA 1
ATOM 684 C C . VAL A 1 87 ? 13.971 -24.360 -2.870 1.00 87.94 87 VAL A C 1
ATOM 686 O O . VAL A 1 87 ? 13.085 -23.755 -3.470 1.00 87.94 87 VAL A O 1
ATOM 689 N N . SER A 1 88 ? 13.776 -25.568 -2.334 1.00 89.44 88 SER A N 1
ATOM 690 C CA . SER A 1 88 ? 12.469 -26.232 -2.324 1.00 89.44 88 SER A CA 1
ATOM 691 C C . SER A 1 88 ? 11.480 -25.474 -1.435 1.00 89.44 88 SER A C 1
ATOM 693 O O . SER A 1 88 ? 11.789 -25.133 -0.290 1.00 89.44 88 SER A O 1
ATOM 695 N N . LEU A 1 89 ? 10.271 -25.228 -1.946 1.00 85.38 89 LEU A N 1
ATOM 696 C CA . LEU A 1 89 ? 9.205 -24.596 -1.164 1.00 85.38 89 LEU A CA 1
ATOM 697 C C . LEU A 1 89 ? 8.718 -25.498 -0.026 1.00 85.38 89 LEU A C 1
ATOM 699 O O . LEU A 1 89 ? 8.347 -24.980 1.025 1.00 85.38 89 LEU A O 1
ATOM 703 N N . ASP A 1 90 ? 8.761 -26.819 -0.209 1.00 88.56 90 ASP A N 1
ATOM 704 C CA . ASP A 1 90 ? 8.369 -27.781 0.826 1.00 88.56 90 ASP A CA 1
ATOM 705 C C . ASP A 1 90 ? 9.321 -27.708 2.028 1.00 88.56 90 ASP A C 1
ATOM 707 O O . ASP A 1 90 ? 8.884 -27.702 3.181 1.00 88.56 90 ASP A O 1
ATOM 711 N N . ASP A 1 91 ? 10.618 -27.533 1.759 1.00 86.38 91 ASP A N 1
ATOM 712 C CA . ASP A 1 91 ? 11.633 -27.375 2.800 1.00 86.38 91 ASP A CA 1
ATOM 713 C C . ASP A 1 91 ? 11.430 -26.051 3.551 1.00 86.38 91 ASP A C 1
ATOM 715 O O . ASP A 1 91 ? 11.459 -26.028 4.781 1.00 86.38 91 ASP A O 1
ATOM 719 N N . LEU A 1 92 ? 11.144 -24.955 2.835 1.00 82.12 92 LEU A N 1
ATOM 720 C CA . LEU A 1 92 ? 10.847 -23.653 3.448 1.00 82.12 92 LEU A CA 1
ATOM 721 C C . LEU A 1 92 ? 9.563 -23.680 4.282 1.00 82.12 92 LEU A C 1
ATOM 723 O O . LEU A 1 92 ? 9.519 -23.081 5.354 1.00 82.12 92 LEU A O 1
ATOM 727 N N . CYS A 1 93 ? 8.528 -24.387 3.828 1.00 80.81 93 CYS A N 1
ATOM 728 C CA . CYS A 1 93 ? 7.258 -24.483 4.547 1.00 80.81 93 CYS A CA 1
ATOM 729 C C . CYS A 1 93 ? 7.403 -25.225 5.884 1.00 80.81 93 CYS A C 1
ATOM 731 O O . CYS A 1 93 ? 6.689 -24.919 6.836 1.00 80.81 93 CYS A O 1
ATOM 733 N N . SER A 1 94 ? 8.357 -26.157 5.977 1.00 82.56 94 SER A N 1
ATOM 734 C CA . SER A 1 94 ? 8.653 -26.884 7.216 1.00 82.56 94 SER A CA 1
ATOM 735 C C . SER A 1 94 ? 9.407 -26.059 8.265 1.00 82.56 94 SER A C 1
ATOM 737 O O . SER A 1 94 ? 9.466 -26.454 9.431 1.00 82.56 94 SER A O 1
ATOM 739 N N . THR A 1 95 ? 9.996 -24.921 7.878 1.00 82.00 95 THR A N 1
ATOM 740 C CA . THR A 1 95 ? 10.739 -24.081 8.822 1.00 82.00 95 THR A CA 1
ATOM 741 C C . THR A 1 95 ? 9.792 -23.311 9.738 1.00 82.00 95 THR A C 1
ATOM 743 O O . THR A 1 95 ? 8.983 -22.501 9.293 1.00 82.00 95 THR A O 1
ATOM 746 N N . ASP A 1 96 ? 9.914 -23.547 11.044 1.00 82.81 96 ASP A N 1
ATOM 747 C CA . ASP A 1 96 ? 9.165 -22.818 12.066 1.00 82.81 96 ASP A CA 1
ATOM 748 C C . ASP A 1 96 ? 9.795 -21.433 12.285 1.00 82.81 96 ASP A C 1
ATOM 750 O O . ASP A 1 96 ? 10.738 -21.248 13.064 1.00 82.81 96 ASP A O 1
ATOM 754 N N . ILE A 1 97 ? 9.341 -20.450 11.503 1.00 84.06 97 ILE A N 1
ATOM 755 C CA . ILE A 1 97 ? 9.834 -19.074 11.583 1.00 84.06 97 ILE A CA 1
ATOM 756 C C . ILE A 1 97 ? 9.073 -18.337 12.684 1.00 84.06 97 ILE A C 1
ATOM 758 O O . ILE A 1 97 ? 7.899 -18.000 12.541 1.00 84.06 97 ILE A O 1
ATOM 762 N N . ASN A 1 98 ? 9.779 -17.998 13.764 1.00 83.19 98 ASN A N 1
ATOM 763 C CA . ASN A 1 98 ? 9.209 -17.203 14.846 1.00 83.19 98 ASN A CA 1
ATOM 764 C C . ASN A 1 98 ? 8.729 -15.835 14.326 1.00 83.19 98 ASN A C 1
ATOM 766 O O . ASN A 1 98 ? 9.507 -15.072 13.748 1.00 83.19 98 ASN A O 1
ATOM 770 N N . TRP A 1 99 ? 7.475 -15.472 14.603 1.00 81.31 99 TRP A N 1
ATOM 771 C CA . TRP A 1 99 ? 6.883 -14.207 14.151 1.00 81.31 99 TRP A CA 1
ATOM 772 C C . TRP A 1 99 ? 7.667 -12.964 14.610 1.00 81.31 99 TRP A C 1
ATOM 774 O O . TRP A 1 99 ? 7.669 -11.938 13.925 1.00 81.31 99 TRP A O 1
ATOM 784 N N . ARG A 1 100 ? 8.414 -13.057 15.722 1.00 81.88 100 ARG A N 1
ATOM 785 C CA . ARG A 1 100 ? 9.310 -11.995 16.221 1.00 81.88 100 ARG A CA 1
ATOM 786 C C . ARG A 1 100 ? 10.462 -11.679 15.264 1.00 81.88 100 ARG A C 1
ATOM 788 O O . ARG A 1 100 ? 11.116 -10.653 15.441 1.00 81.88 100 ARG A O 1
ATOM 795 N N . MET A 1 101 ? 10.732 -12.557 14.297 1.00 82.69 101 MET A N 1
ATOM 796 C CA . MET A 1 101 ? 11.730 -12.372 13.241 1.00 82.69 101 MET A CA 1
ATOM 797 C C . MET A 1 101 ? 11.142 -11.775 11.958 1.00 82.69 101 MET A C 1
ATOM 799 O O . MET A 1 101 ? 11.898 -11.277 11.130 1.00 82.69 101 MET A O 1
ATOM 803 N N . LEU A 1 102 ? 9.817 -11.801 11.785 1.00 84.31 102 LEU A N 1
ATOM 804 C CA . LEU A 1 102 ? 9.158 -11.350 10.556 1.00 84.31 102 LEU A CA 1
ATOM 805 C C . LEU A 1 102 ? 9.006 -9.827 10.492 1.00 84.31 102 LEU A C 1
ATOM 807 O O . LEU A 1 102 ? 8.948 -9.253 9.407 1.00 84.31 102 LEU A O 1
ATOM 811 N N . THR A 1 103 ? 8.928 -9.158 11.647 1.00 81.12 103 THR A N 1
ATOM 812 C CA . THR A 1 103 ? 8.752 -7.702 11.713 1.00 81.12 103 THR A CA 1
ATOM 813 C C . THR A 1 103 ? 9.546 -7.080 12.861 1.00 81.12 103 THR A C 1
ATOM 815 O O . THR A 1 103 ? 9.821 -7.718 13.875 1.00 81.12 103 THR A O 1
ATOM 818 N N . MET A 1 104 ? 9.883 -5.792 12.729 1.00 84.38 104 MET A N 1
ATOM 819 C CA . MET A 1 104 ? 10.467 -5.016 13.832 1.00 84.38 104 MET A CA 1
ATOM 820 C C . MET A 1 104 ? 9.425 -4.574 14.873 1.00 84.38 104 MET A C 1
ATOM 822 O O . MET A 1 104 ? 9.797 -4.094 15.944 1.00 84.38 104 MET A O 1
ATOM 826 N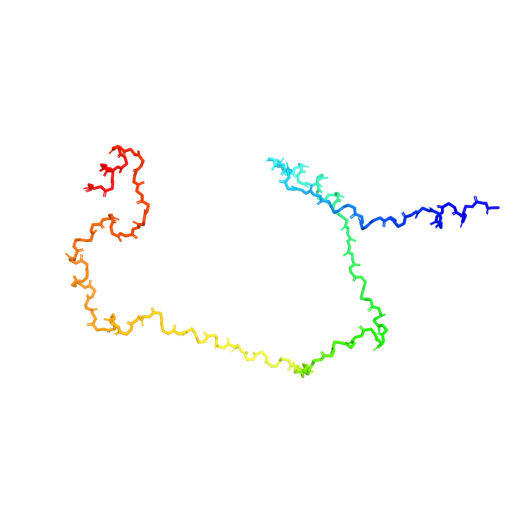 N . ALA A 1 105 ? 8.129 -4.704 14.571 1.00 84.50 105 ALA A N 1
ATOM 827 C CA . ALA A 1 105 ? 7.063 -4.315 15.480 1.00 84.50 105 ALA A CA 1
ATOM 828 C C . ALA A 1 105 ? 6.998 -5.289 16.664 1.00 84.50 105 ALA A C 1
ATOM 830 O O . ALA A 1 105 ? 7.071 -6.506 16.497 1.00 84.50 105 ALA A O 1
ATOM 831 N N . ARG A 1 106 ? 6.866 -4.748 17.879 1.00 84.00 106 ARG A N 1
ATOM 832 C CA . ARG A 1 106 ? 6.724 -5.538 19.106 1.00 84.00 106 ARG A CA 1
ATOM 833 C C . ARG A 1 106 ? 5.322 -5.343 19.693 1.00 84.00 106 ARG A C 1
ATOM 835 O O . ARG A 1 106 ? 4.852 -4.201 19.695 1.00 84.00 106 ARG A O 1
ATOM 842 N N . PRO A 1 107 ? 4.671 -6.412 20.188 1.00 88.06 107 PRO A N 1
ATOM 843 C CA . PRO A 1 107 ? 3.387 -6.325 20.868 1.00 88.06 107 PRO A CA 1
ATOM 844 C C . PRO A 1 107 ? 3.476 -5.345 22.026 1.00 88.06 107 PRO A C 1
ATOM 846 O O . PRO A 1 107 ? 4.470 -5.323 22.759 1.00 88.06 107 PRO A O 1
ATOM 849 N N . ARG A 1 108 ? 2.440 -4.528 22.198 1.00 87.44 108 ARG A N 1
ATOM 850 C CA . ARG A 1 108 ? 2.415 -3.525 23.272 1.00 87.44 108 ARG A CA 1
ATOM 851 C C . ARG A 1 108 ? 1.944 -4.118 24.594 1.00 87.44 108 ARG A C 1
ATOM 853 O O . ARG A 1 108 ? 2.212 -3.546 25.648 1.00 87.44 108 ARG A O 1
ATOM 860 N N . GLY A 1 109 ? 1.253 -5.255 24.544 1.00 90.12 109 GLY A N 1
ATOM 861 C CA . GLY A 1 109 ? 0.704 -5.932 25.712 1.00 90.12 109 GLY A CA 1
ATOM 862 C C . GLY A 1 109 ? 0.811 -7.451 25.632 1.00 90.12 109 GLY A C 1
ATOM 863 O O . GLY A 1 109 ? 1.019 -8.028 24.568 1.00 90.12 109 GLY A O 1
ATOM 864 N N . LYS A 1 110 ? 0.625 -8.102 26.786 1.00 87.12 110 LYS A N 1
ATOM 865 C CA . LYS A 1 110 ? 0.705 -9.566 26.927 1.00 87.12 110 LYS A CA 1
ATOM 866 C C . LYS A 1 110 ? -0.354 -10.307 26.100 1.00 87.12 110 LYS A C 1
ATOM 868 O O . LYS A 1 110 ? -0.055 -11.346 25.537 1.00 87.12 110 LYS A O 1
ATOM 873 N N . LEU A 1 111 ? -1.555 -9.734 25.981 1.00 87.38 111 LEU A N 1
ATOM 874 C CA . LEU A 1 111 ? -2.648 -10.290 25.170 1.00 87.38 111 LEU A CA 1
ATOM 875 C C . LEU A 1 111 ? -2.293 -10.383 23.682 1.00 87.38 111 LEU A C 1
ATOM 877 O O . LEU A 1 111 ? -2.624 -11.365 23.029 1.00 87.38 111 LEU A O 1
ATOM 881 N N . GLU A 1 112 ? -1.617 -9.368 23.146 1.00 86.94 112 GLU A N 1
ATOM 882 C CA . GLU A 1 112 ? -1.162 -9.385 21.755 1.00 86.94 112 GLU A CA 1
ATOM 883 C C . GLU A 1 112 ? -0.032 -10.410 21.570 1.00 86.94 112 GLU A C 1
ATOM 885 O O . GLU A 1 112 ? -0.046 -11.166 20.608 1.00 86.94 112 GLU A O 1
ATOM 890 N N . ASP A 1 113 ? 0.914 -10.490 22.513 1.00 85.44 113 ASP A N 1
ATOM 891 C CA . ASP A 1 113 ? 2.022 -11.460 22.474 1.00 85.44 113 ASP A CA 1
ATOM 892 C C . ASP A 1 113 ? 1.514 -12.916 22.485 1.00 85.44 113 ASP A C 1
ATOM 894 O O . ASP A 1 113 ? 2.017 -13.756 21.737 1.00 85.44 113 ASP A O 1
ATOM 898 N N . GLU A 1 114 ? 0.472 -13.206 23.272 1.00 86.25 114 GLU A N 1
ATOM 899 C CA . GLU A 1 114 ? -0.209 -14.507 23.280 1.00 86.25 114 GLU A CA 1
ATOM 900 C C . GLU A 1 114 ? -0.951 -14.801 21.973 1.00 86.25 114 GLU A C 1
ATOM 902 O O . GLU A 1 114 ? -0.977 -15.952 21.547 1.00 86.25 114 GLU A O 1
ATOM 907 N N . PHE A 1 115 ? -1.532 -13.788 21.324 1.00 83.25 115 PHE A N 1
ATOM 908 C CA . PHE A 1 115 ? -2.243 -13.958 20.054 1.00 83.25 115 PHE A CA 1
ATOM 909 C C . PHE A 1 115 ? -1.305 -14.358 18.910 1.00 83.25 115 PHE A C 1
ATOM 911 O O . PHE A 1 115 ? -1.678 -15.176 18.079 1.00 83.25 115 PHE A O 1
ATOM 918 N N . PHE A 1 116 ? -0.091 -13.799 18.868 1.00 77.00 116 PHE A N 1
ATOM 919 C CA . PHE A 1 116 ? 0.877 -14.090 17.803 1.00 77.00 116 PHE A CA 1
ATOM 920 C C . PHE A 1 116 ? 1.749 -15.323 18.076 1.00 77.00 116 PHE A C 1
ATOM 922 O O . PHE A 1 116 ? 2.369 -15.837 17.152 1.00 77.00 116 PHE A O 1
ATOM 929 N N . SER A 1 117 ? 1.821 -15.793 19.325 1.00 78.31 117 SER A N 1
ATOM 930 C CA . SER A 1 117 ? 2.671 -16.931 19.718 1.00 78.31 117 SER A CA 1
ATOM 931 C C . SER A 1 117 ? 1.941 -18.282 19.757 1.00 78.31 117 SER A C 1
ATOM 933 O O . SER A 1 117 ? 2.553 -19.273 20.155 1.00 78.31 117 SER A O 1
ATOM 935 N N . LYS A 1 118 ? 0.652 -18.318 19.410 1.00 66.75 118 LYS A N 1
ATOM 936 C CA . LYS A 1 118 ? -0.204 -19.513 19.390 1.00 66.75 118 LYS A CA 1
ATOM 937 C C . LYS A 1 118 ? -0.529 -19.920 17.962 1.00 66.75 118 LYS A C 1
ATOM 939 O O . LYS A 1 118 ? -0.656 -21.144 17.753 1.00 66.75 118 LYS A O 1
#